Protein AF-A0A1F0GG92-F1 (afdb_monomer_lite)

pLDDT: mean 79.97, std 9.34, range [44.88, 89.44]

Sequence (141 aa):
MCLPIKNFLEIISLIVTPISFVVSLITLHLSLKIKQRVSNAVDRNKLSLKIDDLSNRIDFLRCSLDEDANYSTFSKVRILLVEIQSEYPFVGKSLKENLNQAIKISTFPKNFSIDENLSITLSNLLIKIKSQLRKEVEHYE

Structure (mmCIF, N/CA/C/O backbone):
data_AF-A0A1F0GG92-F1
#
_entry.id   AF-A0A1F0GG92-F1
#
loop_
_atom_site.group_PDB
_atom_site.id
_atom_site.type_symbol
_atom_site.label_atom_id
_atom_site.label_alt_id
_atom_site.label_comp_id
_atom_site.label_asym_id
_atom_site.label_entity_id
_atom_site.label_seq_id
_atom_site.pdbx_PDB_ins_code
_atom_site.Cartn_x
_atom_site.Cartn_y
_atom_site.Cartn_z
_atom_site.occupancy
_atom_site.B_iso_or_equiv
_atom_site.auth_seq_id
_atom_site.auth_comp_id
_atom_site.auth_asym_id
_atom_site.auth_atom_id
_atom_site.pdbx_PDB_model_num
ATOM 1 N N . MET A 1 1 ? -44.133 24.021 49.811 1.00 45.53 1 MET A N 1
ATOM 2 C CA . MET A 1 1 ? -42.692 23.841 50.099 1.00 45.53 1 MET A CA 1
ATOM 3 C C . MET A 1 1 ? -42.140 22.751 49.174 1.00 45.53 1 MET A C 1
ATOM 5 O O . MET A 1 1 ? -42.277 21.585 49.496 1.00 45.53 1 MET A O 1
ATOM 9 N N . CYS A 1 2 ? -41.580 23.104 48.007 1.00 51.97 2 CYS A N 1
ATOM 10 C CA . CYS A 1 2 ? -40.998 22.142 47.039 1.00 51.97 2 CYS A CA 1
ATOM 11 C C . CYS A 1 2 ? -39.564 22.513 46.603 1.00 51.97 2 CYS A C 1
ATOM 13 O O . CYS A 1 2 ? -39.071 22.002 45.602 1.00 51.97 2 CYS A O 1
ATOM 15 N N . LEU A 1 3 ? -38.878 23.397 47.341 1.00 54.50 3 LEU A N 1
ATOM 16 C CA . LEU A 1 3 ? -37.501 23.803 47.032 1.00 54.50 3 LEU A CA 1
ATOM 17 C C . LEU A 1 3 ? -36.428 22.692 47.134 1.00 54.50 3 LEU A C 1
ATOM 19 O O . LEU A 1 3 ? -35.513 22.725 46.313 1.00 54.50 3 LEU A O 1
ATOM 23 N N . PRO A 1 4 ? -36.481 21.705 48.058 1.00 61.53 4 PRO A N 1
ATOM 24 C CA . PRO A 1 4 ? -35.338 20.806 48.244 1.00 61.53 4 PRO A CA 1
ATOM 25 C C . PRO A 1 4 ? -35.161 19.816 47.085 1.00 61.53 4 PRO A C 1
ATOM 27 O O . PRO A 1 4 ? -34.037 19.455 46.760 1.00 61.53 4 PRO A O 1
ATOM 30 N N . ILE A 1 5 ? -36.249 19.429 46.412 1.00 62.53 5 ILE A N 1
ATOM 31 C CA . ILE A 1 5 ? -36.221 18.470 45.296 1.00 62.53 5 ILE A CA 1
ATOM 32 C C . ILE A 1 5 ? -35.598 19.100 44.043 1.00 62.53 5 ILE A C 1
ATOM 34 O O . ILE A 1 5 ? -34.843 18.442 43.331 1.00 62.53 5 ILE A O 1
ATOM 38 N N . LYS A 1 6 ? -35.874 20.386 43.790 1.00 63.94 6 LYS A N 1
ATOM 39 C CA . LYS A 1 6 ? -35.380 21.106 42.608 1.00 63.94 6 LYS A CA 1
ATOM 40 C C . LYS A 1 6 ? -33.860 21.302 42.661 1.00 63.94 6 LYS A C 1
ATOM 42 O O . LYS A 1 6 ? -33.183 20.997 41.685 1.00 63.94 6 LYS A O 1
ATOM 47 N N . ASN A 1 7 ? -33.330 21.680 43.827 1.00 64.31 7 ASN A N 1
ATOM 48 C CA . ASN A 1 7 ? -31.884 21.787 44.048 1.00 64.31 7 ASN A CA 1
ATOM 49 C C . ASN A 1 7 ? -31.186 20.419 43.971 1.00 64.31 7 ASN A C 1
ATOM 51 O O . ASN A 1 7 ? -30.079 20.319 43.453 1.00 64.31 7 ASN A O 1
ATOM 55 N N . PHE A 1 8 ? -31.830 19.349 44.452 1.00 67.25 8 PHE A N 1
ATOM 56 C CA . PHE A 1 8 ? -31.278 17.994 44.361 1.00 67.25 8 PHE A CA 1
ATOM 57 C C . PHE A 1 8 ? -31.190 17.510 42.903 1.00 67.25 8 PHE A C 1
ATOM 59 O O . PHE A 1 8 ? -30.181 16.940 42.496 1.00 67.25 8 PHE A O 1
ATOM 66 N N . LEU A 1 9 ? -32.215 17.797 42.094 1.00 64.25 9 LEU A N 1
ATOM 67 C CA . LEU A 1 9 ? -32.231 17.525 40.652 1.00 64.25 9 LEU A CA 1
ATOM 68 C C . LEU A 1 9 ? -31.188 18.341 39.882 1.00 64.25 9 LEU A C 1
ATOM 70 O O . LEU A 1 9 ? -30.555 17.797 38.982 1.00 64.25 9 LEU A O 1
ATOM 74 N N . GLU A 1 10 ? -30.969 19.607 40.242 1.00 67.31 10 GLU A N 1
ATOM 75 C CA . GLU A 1 10 ? -29.902 20.426 39.653 1.00 67.31 10 GLU A CA 1
ATOM 76 C C . GLU A 1 10 ? -28.512 19.868 39.959 1.00 67.31 10 GLU A C 1
ATOM 78 O O . GLU A 1 10 ? -27.697 19.772 39.047 1.00 67.31 10 GLU A O 1
ATOM 83 N N . ILE A 1 11 ? -28.254 19.432 41.197 1.00 67.06 11 ILE A N 1
ATOM 84 C CA . ILE A 1 11 ? -26.969 18.829 41.590 1.00 67.06 11 ILE A CA 1
ATOM 85 C C . ILE A 1 11 ? -26.743 17.497 40.864 1.00 67.06 11 ILE A C 1
ATOM 87 O O . ILE A 1 11 ? -25.659 17.261 40.332 1.00 67.06 11 ILE A O 1
ATOM 91 N N . ILE A 1 12 ? -27.769 16.641 40.785 1.00 67.00 12 ILE A N 1
ATOM 92 C CA . ILE A 1 12 ? -27.698 15.388 40.019 1.00 67.00 12 ILE A CA 1
ATOM 93 C C . ILE A 1 12 ? -27.452 15.692 38.539 1.00 67.00 12 ILE A C 1
ATOM 95 O O . ILE A 1 12 ? -26.572 15.085 37.935 1.00 67.00 12 ILE A O 1
ATOM 99 N N . SER A 1 13 ? -28.166 16.657 37.959 1.00 62.72 13 SER A N 1
ATOM 100 C CA . SER A 1 13 ? -27.963 17.094 36.575 1.00 62.72 13 SER A CA 1
ATOM 101 C C . SER A 1 13 ? -26.528 17.573 36.343 1.00 62.72 13 SER A C 1
ATOM 103 O O . SER A 1 13 ? -25.903 17.141 35.375 1.00 62.72 13 SER A O 1
ATOM 105 N N . LEU A 1 14 ? -25.979 18.389 37.250 1.00 66.88 14 LEU A N 1
ATOM 106 C CA . LEU A 1 14 ? -24.616 18.933 37.188 1.00 66.88 14 LEU A CA 1
ATOM 107 C C . LEU A 1 14 ? -23.525 17.857 37.238 1.00 66.88 14 LEU A C 1
ATOM 109 O O . LEU A 1 14 ? -22.446 18.071 36.697 1.00 66.88 14 LEU A O 1
ATOM 113 N N . ILE A 1 15 ? -23.794 16.713 37.870 1.00 68.56 15 ILE A N 1
ATOM 114 C CA . ILE A 1 15 ? -22.843 15.597 37.985 1.00 68.56 15 ILE A CA 1
ATOM 115 C C . ILE A 1 15 ? -23.038 14.585 36.846 1.00 68.56 15 ILE A C 1
ATOM 117 O O . ILE A 1 15 ? -22.068 14.110 36.256 1.00 68.56 15 ILE A O 1
ATOM 121 N N . VAL A 1 16 ? -24.284 14.269 36.489 1.00 69.62 16 VAL A N 1
ATOM 122 C CA . VAL A 1 16 ? -24.618 13.232 35.499 1.00 69.62 16 VAL A CA 1
ATOM 123 C C . VAL A 1 16 ? -24.323 13.685 34.068 1.00 69.62 16 VAL A C 1
ATOM 125 O O . VAL A 1 16 ? -23.882 12.867 33.259 1.00 69.62 16 VAL A O 1
ATOM 128 N N . THR A 1 17 ? -24.502 14.969 33.735 1.00 73.19 17 THR A N 1
ATOM 129 C CA . THR A 1 17 ? -24.205 15.468 32.377 1.00 73.19 17 THR A CA 1
ATOM 130 C C . THR A 1 17 ? -22.716 15.379 31.999 1.00 73.19 17 THR A C 1
ATOM 132 O O . THR A 1 17 ? -22.431 14.839 30.926 1.00 73.19 17 THR A O 1
ATOM 135 N N . PRO A 1 18 ? -21.745 15.780 32.846 1.00 77.12 18 PRO A N 1
ATOM 136 C CA . PRO A 1 18 ? -20.325 15.550 32.577 1.00 77.12 18 PRO A CA 1
ATOM 137 C C . PRO A 1 18 ? -19.964 14.067 32.464 1.00 77.12 18 PRO A C 1
ATOM 139 O O . PRO A 1 18 ? -19.204 13.687 31.575 1.00 77.12 18 PRO A O 1
ATOM 142 N N . ILE A 1 19 ? -20.522 13.214 33.331 1.00 77.12 19 ILE A N 1
ATOM 143 C CA . ILE A 1 19 ? -20.256 11.767 33.303 1.00 77.12 19 ILE A CA 1
ATOM 144 C C . ILE A 1 19 ? -20.759 11.160 31.987 1.00 77.12 19 ILE A C 1
ATOM 146 O O . ILE A 1 19 ? -20.023 10.436 31.322 1.00 77.12 19 ILE A O 1
ATOM 150 N N . SER A 1 20 ? -21.978 11.509 31.570 1.00 73.75 20 SER A N 1
ATOM 151 C CA . SER A 1 20 ? -22.563 11.113 30.282 1.00 73.75 20 SER A CA 1
ATOM 152 C C . SER A 1 20 ? -21.690 11.534 29.092 1.00 73.75 20 SER A C 1
ATOM 154 O O . SER A 1 20 ? -21.449 10.745 28.172 1.00 73.75 20 SER A O 1
ATOM 156 N N . PHE A 1 21 ? -21.137 12.749 29.135 1.00 80.81 21 PHE A N 1
ATOM 157 C CA . PHE A 1 21 ? -20.231 13.245 28.102 1.00 80.81 21 PHE A CA 1
ATOM 158 C C . PHE A 1 21 ? -18.917 12.450 28.048 1.00 80.81 21 PHE A C 1
ATOM 160 O O . PHE A 1 21 ? -18.488 12.034 26.971 1.00 80.81 21 PHE A O 1
ATOM 167 N N . VAL A 1 22 ? -18.308 12.157 29.202 1.00 84.12 22 VAL A N 1
ATOM 168 C CA . VAL A 1 22 ? -17.085 11.338 29.283 1.00 84.12 22 VAL A CA 1
ATOM 169 C C . VAL A 1 22 ? -17.336 9.915 28.774 1.00 84.12 22 VAL A C 1
ATOM 171 O O . VAL A 1 22 ? -16.551 9.401 27.977 1.00 84.12 22 VAL A O 1
ATOM 174 N N . VAL A 1 23 ? -18.451 9.290 29.159 1.00 82.50 23 VAL A N 1
ATOM 175 C CA . VAL A 1 23 ? -18.841 7.959 28.660 1.00 82.50 23 VAL A CA 1
ATOM 176 C C . VAL A 1 23 ? -19.053 7.978 27.143 1.00 82.50 23 VAL A C 1
ATOM 178 O O . VAL A 1 23 ? -18.637 7.046 26.451 1.00 82.50 23 VAL A O 1
ATOM 181 N N . SER A 1 24 ? -19.620 9.055 26.599 1.00 81.00 24 SER A N 1
ATOM 182 C CA . SER A 1 24 ? -19.796 9.228 25.152 1.00 81.00 24 SER A CA 1
ATOM 183 C C . SER A 1 24 ? -18.454 9.340 24.418 1.00 81.00 24 SER A C 1
ATOM 185 O O . SER A 1 24 ? -18.266 8.695 23.386 1.00 81.00 24 SER A O 1
ATOM 187 N N . LEU A 1 25 ? -17.481 10.074 24.971 1.00 85.75 25 LEU A N 1
ATOM 188 C CA . LEU A 1 25 ? -16.120 10.153 24.424 1.00 85.75 25 LEU A CA 1
ATOM 189 C C . LEU A 1 25 ? -15.404 8.796 24.448 1.00 85.75 25 LEU A C 1
ATOM 191 O O . LEU A 1 25 ? -14.756 8.422 23.469 1.00 85.75 25 LEU A O 1
ATOM 195 N N . ILE A 1 26 ? -15.548 8.032 25.534 1.00 84.69 26 ILE A N 1
ATOM 196 C CA . ILE A 1 26 ? -14.981 6.679 25.644 1.00 84.69 26 ILE A CA 1
ATOM 197 C C . ILE A 1 26 ? -15.621 5.746 24.609 1.00 84.69 26 ILE A C 1
ATOM 199 O O . ILE A 1 26 ? -14.914 5.023 23.904 1.00 84.69 26 ILE A O 1
ATOM 203 N N . THR A 1 27 ? -16.947 5.796 24.472 1.00 86.12 27 THR A N 1
ATOM 204 C CA . THR A 1 27 ? -17.699 5.003 23.486 1.00 86.12 27 THR A CA 1
ATOM 205 C C . THR A 1 27 ? -17.286 5.345 22.054 1.00 86.12 27 THR A C 1
ATOM 207 O O . THR A 1 27 ? -17.091 4.448 21.230 1.00 86.12 27 THR A O 1
ATOM 210 N N . LEU A 1 28 ? -17.084 6.632 21.756 1.00 85.94 28 LEU A N 1
ATOM 211 C CA . LEU A 1 28 ? -1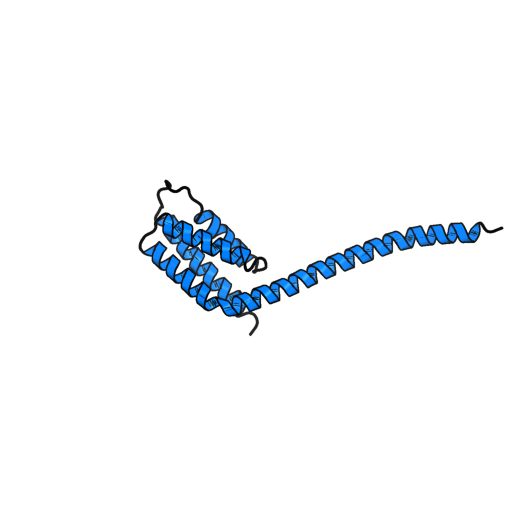6.597 7.090 20.458 1.00 85.94 28 LEU A CA 1
ATOM 212 C C . LEU A 1 28 ? -15.180 6.573 20.181 1.00 85.94 28 LEU A C 1
ATOM 214 O O . LEU A 1 28 ? -14.917 6.042 19.103 1.00 85.94 28 LEU A O 1
ATOM 218 N N . HIS A 1 29 ? -14.281 6.662 21.162 1.00 82.81 29 HIS A N 1
ATOM 219 C CA . HIS A 1 29 ? -12.913 6.154 21.040 1.00 82.81 29 HIS A CA 1
ATOM 220 C C . HIS A 1 29 ? -12.872 4.645 20.779 1.00 82.81 29 HIS A C 1
ATOM 222 O O . HIS A 1 29 ? -12.135 4.173 19.911 1.00 82.81 29 HIS A O 1
ATOM 228 N N . LEU A 1 30 ? -13.695 3.877 21.496 1.00 85.62 30 LEU A N 1
ATOM 229 C CA . LEU A 1 30 ? -13.840 2.438 21.277 1.00 85.62 30 LEU A CA 1
ATOM 230 C C . LEU A 1 30 ? -14.398 2.138 19.883 1.00 85.62 30 LEU A C 1
ATOM 232 O O . LEU A 1 30 ? -13.852 1.285 19.184 1.00 85.62 30 LEU A O 1
ATOM 236 N N . SER A 1 31 ? -15.416 2.878 19.444 1.00 83.44 31 SER A N 1
ATOM 237 C CA . SER A 1 31 ? -16.010 2.720 18.111 1.00 83.44 31 SER A CA 1
ATOM 238 C C . SER A 1 31 ? -14.999 2.995 16.997 1.00 83.44 31 SER A C 1
ATOM 240 O O . SER A 1 31 ? -14.916 2.228 16.038 1.00 83.44 31 SER A O 1
ATOM 242 N N . LEU A 1 32 ? -14.171 4.035 17.141 1.00 84.81 32 LEU A N 1
ATOM 243 C CA . LEU A 1 32 ? -13.092 4.336 16.198 1.00 84.81 32 LEU A CA 1
ATOM 244 C C . LEU A 1 32 ? -12.049 3.212 16.152 1.00 84.81 32 LEU A C 1
ATOM 246 O O . LEU A 1 32 ? -11.655 2.789 15.064 1.00 84.81 32 LEU A O 1
ATOM 250 N N . LYS A 1 33 ? -11.650 2.675 17.312 1.00 83.56 33 LYS A N 1
ATOM 251 C CA . LYS A 1 33 ? -10.715 1.542 17.386 1.00 83.56 33 LYS A CA 1
ATOM 252 C C . LYS A 1 33 ? -11.272 0.276 16.738 1.00 83.56 33 LYS A C 1
ATOM 254 O O . LYS A 1 33 ? -10.534 -0.416 16.039 1.00 83.56 33 LYS A O 1
ATOM 259 N N . ILE A 1 34 ? -12.547 -0.038 16.965 1.00 83.62 34 ILE A N 1
ATOM 260 C CA . ILE A 1 34 ? -13.200 -1.207 16.362 1.00 83.62 34 ILE A CA 1
ATOM 261 C C . ILE A 1 34 ? -13.295 -1.023 14.850 1.00 83.62 34 ILE A C 1
ATOM 263 O O . ILE A 1 34 ? -12.867 -1.907 14.115 1.00 83.62 34 ILE A O 1
ATOM 267 N N . LYS A 1 35 ? -13.771 0.140 14.385 1.00 83.69 35 LYS A N 1
ATOM 268 C CA . LYS A 1 35 ? -13.846 0.461 12.955 1.00 83.69 35 LYS A CA 1
ATOM 269 C C . LYS A 1 35 ? -12.491 0.280 12.280 1.00 83.69 35 LYS A C 1
ATOM 271 O O . LYS A 1 35 ? -12.414 -0.382 11.255 1.00 83.69 35 LYS A O 1
ATOM 276 N N . GLN A 1 36 ? -11.427 0.808 12.885 1.00 82.81 36 GLN A N 1
ATOM 277 C CA . GLN A 1 36 ? -10.076 0.649 12.361 1.00 82.81 36 GLN A CA 1
ATOM 278 C C . GLN A 1 36 ? -9.678 -0.830 12.287 1.00 82.81 36 GLN A C 1
ATOM 280 O O . GLN A 1 36 ? -9.255 -1.285 11.237 1.00 82.81 36 GLN A O 1
ATOM 285 N N . ARG A 1 37 ? -9.879 -1.618 13.350 1.00 82.19 37 ARG A N 1
ATOM 286 C CA . ARG A 1 37 ? -9.551 -3.057 13.335 1.00 82.19 37 ARG A CA 1
ATOM 287 C C . ARG A 1 37 ? -10.323 -3.840 12.273 1.00 82.19 37 ARG A C 1
ATOM 289 O O . ARG A 1 37 ? -9.729 -4.681 11.606 1.00 82.19 37 ARG A O 1
ATOM 296 N N . VAL A 1 38 ? -11.615 -3.560 12.108 1.00 82.75 38 VAL A N 1
ATOM 297 C CA . VAL A 1 38 ? -12.454 -4.214 11.094 1.00 82.75 38 VAL A CA 1
ATOM 298 C C . VAL A 1 38 ? -11.995 -3.822 9.692 1.00 82.75 38 VAL A C 1
ATOM 300 O O . VAL A 1 38 ? -11.780 -4.701 8.865 1.00 82.75 38 VAL A O 1
ATOM 303 N N . SER A 1 39 ? -11.768 -2.532 9.428 1.00 81.88 39 SER A N 1
ATOM 304 C CA . SER A 1 39 ? -11.247 -2.074 8.135 1.00 81.88 39 SER A CA 1
ATOM 305 C C . SER A 1 39 ? -9.861 -2.646 7.833 1.00 81.88 39 SER A C 1
ATOM 307 O O . SER A 1 39 ? -9.645 -3.118 6.727 1.00 81.88 39 SER A O 1
ATOM 309 N N . ASN A 1 40 ? -8.957 -2.709 8.817 1.00 82.94 40 ASN A N 1
ATOM 310 C CA . ASN A 1 40 ? -7.660 -3.373 8.672 1.00 82.94 40 ASN A CA 1
ATOM 311 C C . ASN A 1 40 ? -7.813 -4.850 8.274 1.00 82.94 40 ASN A C 1
ATOM 313 O O . ASN A 1 40 ? -7.078 -5.326 7.415 1.00 82.94 40 ASN A O 1
ATOM 317 N N . ALA A 1 41 ? -8.740 -5.585 8.895 1.00 79.56 41 ALA A N 1
ATOM 318 C CA . ALA A 1 41 ? -8.977 -6.990 8.566 1.00 79.56 41 ALA A CA 1
ATOM 319 C C . ALA A 1 41 ? -9.558 -7.160 7.151 1.00 79.56 41 ALA A C 1
ATOM 321 O O . ALA A 1 41 ? -9.133 -8.046 6.413 1.00 79.56 41 ALA A O 1
ATOM 322 N N . VAL A 1 42 ? -10.483 -6.283 6.746 1.00 82.75 42 VAL A N 1
ATOM 323 C CA . VAL A 1 42 ? -11.060 -6.277 5.392 1.00 82.75 42 VAL A CA 1
ATOM 324 C C . VAL A 1 42 ? -9.997 -5.958 4.339 1.00 82.75 42 VAL A C 1
ATOM 326 O O . VAL A 1 42 ? -9.876 -6.696 3.362 1.00 82.75 42 VAL A O 1
ATOM 329 N N . ASP A 1 43 ? -9.197 -4.912 4.554 1.00 81.44 43 ASP A N 1
ATOM 330 C CA . ASP A 1 43 ? -8.102 -4.528 3.658 1.00 81.44 43 ASP A CA 1
ATOM 331 C C . ASP A 1 43 ? -7.089 -5.669 3.506 1.00 81.44 43 ASP A C 1
ATOM 333 O O . ASP A 1 43 ? -6.647 -5.957 2.397 1.00 81.44 43 ASP A O 1
ATOM 337 N N . ARG A 1 44 ? -6.759 -6.364 4.602 1.00 78.88 44 ARG A N 1
ATOM 338 C CA . ARG A 1 44 ? -5.837 -7.509 4.594 1.00 78.88 44 ARG A CA 1
ATOM 339 C C . ARG A 1 44 ? -6.383 -8.709 3.838 1.00 78.88 44 ARG A C 1
ATOM 341 O O . ARG A 1 44 ? -5.669 -9.268 3.013 1.00 78.88 44 ARG A O 1
ATOM 348 N N . ASN A 1 45 ? -7.645 -9.072 4.058 1.00 79.44 45 ASN A N 1
ATOM 349 C CA . ASN A 1 45 ? -8.278 -10.161 3.313 1.00 79.44 45 ASN A CA 1
ATOM 350 C C . ASN A 1 45 ? -8.324 -9.849 1.815 1.00 79.44 45 ASN A C 1
ATOM 352 O O . ASN A 1 45 ? -8.025 -10.700 0.982 1.00 79.44 45 ASN A O 1
ATOM 356 N N . LYS A 1 46 ? -8.643 -8.601 1.460 1.00 80.81 46 LYS A N 1
ATOM 357 C CA . LYS A 1 46 ? -8.618 -8.150 0.068 1.00 80.81 46 LYS A CA 1
ATOM 358 C C . LYS A 1 46 ? -7.202 -8.189 -0.518 1.00 80.81 46 LYS A C 1
ATOM 360 O O . LYS A 1 46 ? -7.042 -8.584 -1.670 1.00 80.81 46 LYS A O 1
ATOM 365 N N . LEU A 1 47 ? -6.193 -7.798 0.264 1.00 81.56 47 LEU A N 1
ATOM 366 C CA . LEU A 1 47 ? -4.791 -7.834 -0.145 1.00 81.56 47 LEU A CA 1
ATOM 367 C C . LEU A 1 47 ? -4.312 -9.271 -0.370 1.00 81.56 47 LEU A C 1
ATOM 369 O O . LEU A 1 47 ? -3.679 -9.529 -1.387 1.00 81.56 47 LEU A O 1
ATOM 373 N N . SER A 1 48 ? -4.662 -10.201 0.523 1.00 82.06 48 SER A N 1
ATOM 374 C CA . SER A 1 48 ? -4.354 -11.632 0.396 1.00 82.06 48 SER A CA 1
ATOM 375 C C . SER A 1 48 ? -4.852 -12.204 -0.935 1.00 82.06 48 SER A C 1
ATOM 377 O O . SER A 1 48 ? -4.093 -12.854 -1.644 1.00 82.06 48 SER A O 1
ATOM 379 N N . LEU A 1 49 ? -6.077 -11.865 -1.347 1.00 78.62 49 LEU A N 1
ATOM 380 C CA . LEU A 1 49 ? -6.653 -12.338 -2.613 1.00 78.62 49 LEU A CA 1
ATOM 381 C C . LEU A 1 49 ? -5.971 -11.770 -3.868 1.00 78.62 49 LEU A C 1
ATOM 383 O O . LEU A 1 49 ? -6.083 -12.352 -4.943 1.00 78.62 49 LEU A O 1
ATOM 387 N N . LYS A 1 50 ? -5.314 -10.613 -3.757 1.00 85.69 50 LYS A N 1
ATOM 388 C CA . LYS A 1 50 ? -4.727 -9.878 -4.889 1.00 85.69 50 LYS A CA 1
ATOM 389 C C . LYS A 1 50 ? -3.195 -9.840 -4.861 1.00 85.69 50 LYS A C 1
ATOM 391 O O . LYS A 1 50 ? -2.595 -9.198 -5.722 1.00 85.69 50 LYS A O 1
ATOM 396 N N . ILE A 1 51 ? -2.553 -10.480 -3.881 1.00 85.94 51 ILE A N 1
ATOM 397 C CA . ILE A 1 51 ? -1.114 -10.325 -3.631 1.00 85.94 51 ILE A CA 1
ATOM 398 C C . ILE A 1 51 ? -0.262 -10.799 -4.811 1.00 85.94 51 ILE A C 1
ATOM 400 O O . ILE A 1 51 ? 0.740 -10.159 -5.129 1.00 85.94 51 ILE A O 1
ATOM 404 N N . ASP A 1 52 ? -0.683 -11.863 -5.492 1.00 84.62 52 ASP A N 1
ATOM 405 C CA . ASP A 1 52 ? 0.043 -12.423 -6.632 1.00 84.62 52 ASP A CA 1
ATOM 406 C C . ASP A 1 52 ? -0.032 -11.509 -7.856 1.00 84.62 52 ASP A C 1
ATOM 408 O O . ASP A 1 52 ? 0.996 -11.207 -8.462 1.00 84.62 52 ASP A O 1
ATOM 412 N N . ASP A 1 53 ? -1.222 -10.987 -8.173 1.00 87.75 53 ASP A N 1
ATOM 413 C CA . ASP A 1 53 ? -1.399 -10.001 -9.246 1.00 87.75 53 ASP A CA 1
ATOM 414 C C . ASP A 1 53 ? -0.572 -8.740 -8.971 1.00 87.75 53 ASP A C 1
ATOM 416 O O . ASP A 1 53 ? 0.188 -8.266 -9.820 1.00 87.75 53 ASP A O 1
ATOM 420 N N . LEU A 1 54 ? -0.637 -8.236 -7.737 1.00 87.38 54 LEU A N 1
ATOM 421 C CA . LEU A 1 54 ? 0.113 -7.056 -7.335 1.00 87.38 54 LEU A CA 1
ATOM 422 C C . LEU A 1 54 ? 1.627 -7.296 -7.381 1.00 87.38 54 LEU A C 1
ATOM 424 O O . LEU A 1 54 ? 2.372 -6.434 -7.845 1.00 87.38 54 LEU A O 1
ATOM 428 N N . SER A 1 55 ? 2.085 -8.472 -6.947 1.00 86.38 55 SER A N 1
ATOM 429 C CA . SER A 1 55 ? 3.487 -8.886 -7.034 1.00 86.38 55 SER A CA 1
ATOM 430 C C . SER A 1 55 ? 3.958 -8.905 -8.486 1.00 86.38 55 SER A C 1
ATOM 432 O O . SER A 1 55 ? 5.006 -8.336 -8.779 1.00 86.38 55 SER A O 1
ATOM 434 N N . ASN A 1 56 ? 3.175 -9.492 -9.393 1.00 87.88 56 ASN A N 1
ATOM 435 C CA . ASN A 1 56 ? 3.512 -9.573 -10.814 1.00 87.88 56 ASN A CA 1
ATOM 436 C C . ASN A 1 56 ? 3.579 -8.186 -11.463 1.00 87.88 56 ASN A C 1
ATOM 438 O O . ASN A 1 56 ? 4.512 -7.892 -12.208 1.00 87.88 56 ASN A O 1
ATOM 442 N N . ARG A 1 57 ? 2.628 -7.298 -11.143 1.00 88.50 57 ARG A N 1
ATOM 443 C CA . ARG A 1 57 ? 2.630 -5.905 -11.619 1.00 88.50 57 ARG A CA 1
ATOM 444 C C . ARG A 1 57 ? 3.849 -5.133 -11.107 1.00 88.50 57 ARG A C 1
ATOM 446 O O . ARG A 1 57 ? 4.452 -4.382 -11.872 1.00 88.50 57 ARG A O 1
ATOM 453 N N . ILE A 1 58 ? 4.228 -5.322 -9.839 1.00 88.31 58 ILE A N 1
ATOM 454 C CA . ILE A 1 58 ? 5.436 -4.709 -9.264 1.00 88.31 58 ILE A CA 1
ATOM 455 C C . ILE A 1 58 ? 6.696 -5.242 -9.956 1.00 88.31 58 ILE A C 1
ATOM 457 O O . ILE A 1 58 ? 7.556 -4.444 -10.324 1.00 88.31 58 ILE A O 1
ATOM 461 N N . ASP A 1 59 ? 6.804 -6.557 -10.154 1.00 88.19 59 ASP A N 1
ATOM 462 C CA . ASP A 1 59 ? 7.962 -7.170 -10.812 1.00 88.19 59 ASP A CA 1
ATOM 463 C C . ASP A 1 59 ? 8.094 -6.696 -12.265 1.00 88.19 59 ASP A C 1
ATOM 465 O O . ASP A 1 59 ? 9.181 -6.300 -12.676 1.00 88.19 59 ASP A O 1
ATOM 469 N N . PHE A 1 60 ? 6.989 -6.632 -13.015 1.00 88.31 60 PHE A N 1
ATOM 470 C CA . PHE A 1 60 ? 6.980 -6.113 -14.385 1.00 88.31 60 PHE A CA 1
ATOM 471 C C . PHE A 1 60 ? 7.482 -4.666 -14.463 1.00 88.31 60 PHE A C 1
ATOM 473 O O . PHE A 1 60 ? 8.314 -4.326 -15.307 1.00 88.31 60 PHE A O 1
ATOM 480 N N . LEU A 1 61 ? 6.990 -3.799 -13.573 1.00 87.56 61 LEU A N 1
ATOM 481 C CA . LEU A 1 61 ? 7.406 -2.399 -13.546 1.00 87.56 61 LEU A CA 1
ATOM 482 C C . LEU A 1 61 ? 8.849 -2.231 -13.079 1.00 87.56 61 LEU A C 1
ATOM 484 O O . LEU A 1 61 ? 9.533 -1.340 -13.569 1.00 87.56 61 LEU A O 1
ATOM 488 N N . ARG A 1 62 ? 9.323 -3.091 -12.175 1.00 87.31 62 ARG A N 1
ATOM 489 C CA . ARG A 1 62 ? 10.729 -3.133 -11.782 1.00 87.31 62 ARG A CA 1
ATOM 490 C C . ARG A 1 62 ? 11.619 -3.535 -12.958 1.00 87.31 62 ARG A C 1
ATOM 492 O O . ARG A 1 62 ? 12.565 -2.817 -13.241 1.00 87.31 62 ARG A O 1
ATOM 499 N N . CYS A 1 63 ? 11.300 -4.616 -13.670 1.00 85.38 63 CYS A N 1
ATOM 500 C CA . CYS A 1 63 ? 12.047 -5.008 -14.869 1.00 85.38 63 CYS A CA 1
ATOM 501 C C . CYS A 1 63 ? 12.059 -3.876 -15.904 1.00 85.38 63 CYS A C 1
ATOM 503 O O . CYS A 1 63 ? 13.107 -3.547 -16.442 1.00 85.38 63 CYS A O 1
ATOM 505 N N . SER A 1 64 ? 10.922 -3.202 -16.095 1.00 84.44 64 SER A N 1
ATOM 506 C CA . SER A 1 64 ? 10.835 -2.043 -16.992 1.00 84.44 64 SER A CA 1
ATOM 507 C C . SER A 1 64 ? 11.711 -0.862 -16.539 1.00 84.44 64 SER A C 1
ATOM 509 O O . SER A 1 64 ? 12.213 -0.131 -17.383 1.00 84.44 64 SER A O 1
ATOM 511 N N . LEU A 1 65 ? 11.877 -0.641 -15.227 1.00 84.06 65 LEU A N 1
ATOM 512 C CA . LEU A 1 65 ? 12.766 0.395 -14.675 1.00 84.06 65 LEU A CA 1
ATOM 513 C C . LEU A 1 65 ? 14.245 0.034 -14.837 1.00 84.06 65 LEU A C 1
ATOM 515 O O . LEU A 1 65 ? 15.063 0.922 -15.073 1.00 84.06 65 LEU A O 1
ATOM 519 N N . ASP A 1 66 ? 14.567 -1.248 -14.679 1.00 80.19 66 ASP A N 1
ATOM 520 C CA . ASP A 1 66 ? 15.929 -1.766 -14.784 1.00 80.19 66 ASP A CA 1
ATOM 521 C C . ASP A 1 66 ? 16.391 -1.828 -16.262 1.00 80.19 66 ASP A C 1
ATOM 523 O O . ASP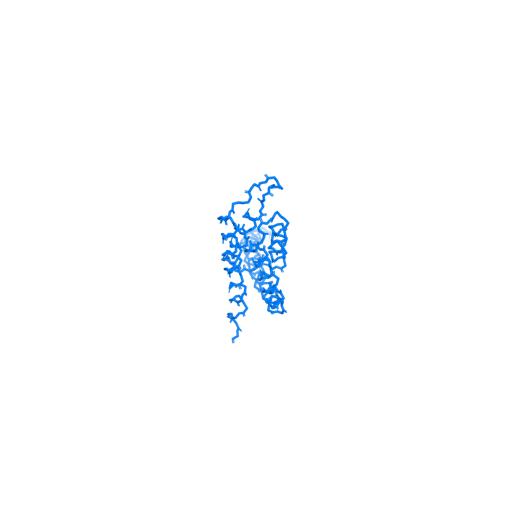 A 1 66 ? 17.578 -1.661 -16.531 1.00 80.19 66 ASP A O 1
ATOM 527 N N . GLU A 1 67 ? 15.473 -2.021 -17.222 1.00 81.62 67 GLU A N 1
ATOM 528 C CA . GLU A 1 67 ? 15.764 -2.087 -18.668 1.00 81.62 67 GLU A CA 1
ATOM 529 C C . GLU A 1 67 ? 15.717 -0.726 -19.387 1.00 81.62 67 GLU A C 1
ATOM 531 O O . GLU A 1 67 ? 16.638 -0.397 -20.134 1.00 81.62 67 GLU A O 1
ATOM 536 N N . ASP A 1 68 ? 14.650 0.062 -19.198 1.00 77.69 68 ASP A N 1
ATOM 537 C CA . ASP A 1 68 ? 14.466 1.368 -19.850 1.00 77.69 68 ASP A CA 1
ATOM 538 C C . ASP A 1 68 ? 13.790 2.364 -18.894 1.00 77.69 68 ASP A C 1
ATOM 540 O O . ASP A 1 68 ? 12.564 2.566 -18.868 1.00 77.69 68 ASP A O 1
ATOM 544 N N . ALA A 1 69 ? 14.632 2.994 -18.073 1.00 78.75 69 ALA A N 1
ATOM 545 C CA . ALA A 1 69 ? 14.250 3.997 -17.091 1.00 78.75 69 ALA A CA 1
ATOM 546 C C . ALA A 1 69 ? 13.754 5.288 -17.769 1.00 78.75 69 ALA A C 1
ATOM 548 O O . ALA A 1 69 ? 14.467 6.283 -17.881 1.00 78.75 69 ALA A O 1
ATOM 549 N N . ASN A 1 70 ? 12.492 5.286 -18.197 1.00 81.38 70 ASN A N 1
ATOM 550 C CA . ASN A 1 70 ? 11.856 6.424 -18.848 1.00 81.38 70 ASN A CA 1
ATOM 551 C C . ASN A 1 70 ? 10.696 7.006 -18.017 1.00 81.38 70 ASN A C 1
ATOM 553 O O . ASN A 1 70 ? 10.159 6.395 -17.086 1.00 81.38 70 ASN A O 1
ATOM 557 N N . TYR A 1 71 ? 10.273 8.220 -18.377 1.00 76.94 71 TYR A N 1
ATOM 558 C CA . TYR A 1 71 ? 9.191 8.924 -17.685 1.00 76.94 71 TYR A CA 1
ATOM 559 C C . TYR A 1 71 ? 7.876 8.125 -17.655 1.00 76.94 71 TYR A C 1
ATOM 561 O O . TYR A 1 71 ? 7.134 8.177 -16.673 1.00 76.94 71 TYR A O 1
ATOM 569 N N . SER A 1 72 ? 7.576 7.375 -18.722 1.00 83.62 72 SER A N 1
ATOM 570 C CA . SER A 1 72 ? 6.361 6.556 -18.799 1.00 83.62 72 SER A CA 1
ATOM 571 C C . SER A 1 72 ? 6.386 5.436 -17.761 1.00 83.62 72 SER A C 1
ATOM 573 O O . SER A 1 72 ? 5.391 5.229 -17.065 1.00 83.62 72 SER A O 1
ATOM 575 N N . THR A 1 73 ? 7.527 4.766 -17.600 1.00 84.62 73 THR A N 1
ATOM 576 C CA . THR A 1 73 ? 7.733 3.716 -16.602 1.00 84.62 73 THR A CA 1
ATOM 577 C C . THR A 1 73 ? 7.573 4.269 -15.184 1.00 84.62 73 THR A C 1
ATOM 579 O O . THR A 1 73 ? 6.771 3.742 -14.411 1.00 84.62 73 THR A O 1
ATOM 582 N N . PHE A 1 74 ? 8.217 5.397 -14.863 1.00 83.88 74 PHE A N 1
ATOM 583 C CA . PHE A 1 74 ? 8.057 6.070 -13.564 1.00 83.88 74 PHE A CA 1
ATOM 584 C C . PHE A 1 74 ? 6.604 6.496 -13.299 1.00 83.88 74 PHE A C 1
ATOM 586 O O . PHE A 1 74 ? 6.091 6.330 -12.191 1.00 83.88 74 PHE A O 1
ATOM 593 N N . SER A 1 75 ? 5.903 6.994 -14.321 1.00 85.56 75 SER A N 1
ATOM 594 C CA . SER A 1 75 ? 4.491 7.367 -14.210 1.00 85.56 75 SER A CA 1
ATOM 595 C C . SER A 1 75 ? 3.592 6.159 -13.928 1.00 85.56 75 SER A C 1
ATOM 597 O O . SER A 1 75 ? 2.727 6.245 -13.055 1.00 85.56 75 SER A O 1
ATOM 599 N N . LYS A 1 76 ? 3.814 5.021 -14.597 1.00 88.38 76 LYS A N 1
ATOM 600 C CA . LYS A 1 76 ? 3.077 3.772 -14.335 1.00 88.38 76 LYS A CA 1
ATOM 601 C C . LYS A 1 76 ? 3.333 3.248 -12.922 1.00 88.38 76 LYS A C 1
ATOM 603 O O . LYS A 1 76 ? 2.389 2.8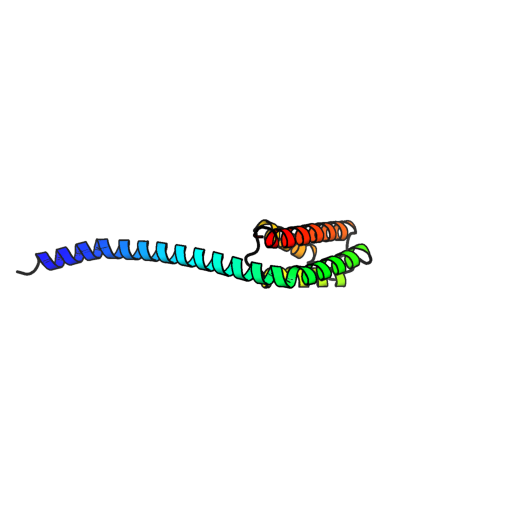44 -12.247 1.00 88.38 76 LYS A O 1
ATOM 608 N N . VAL A 1 77 ? 4.580 3.3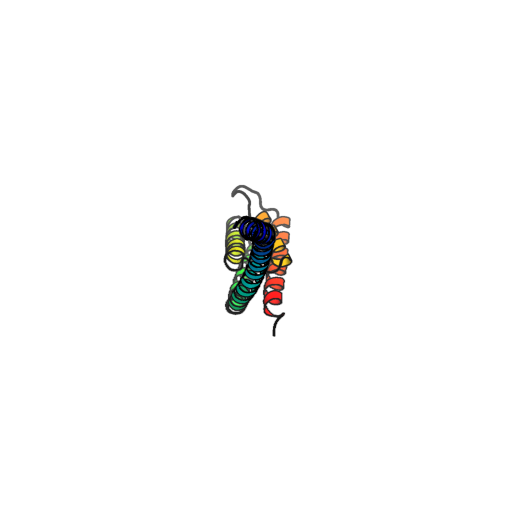21 -12.452 1.00 87.00 77 VAL A N 1
ATOM 609 C CA . VAL A 1 77 ? 4.950 2.991 -11.066 1.00 87.00 77 VAL A CA 1
ATOM 610 C C . VAL A 1 77 ? 4.194 3.872 -10.084 1.00 87.00 77 VAL A C 1
ATOM 612 O O . VAL A 1 77 ? 3.557 3.357 -9.169 1.00 87.00 77 VAL A O 1
ATOM 615 N N . ARG A 1 78 ? 4.178 5.189 -10.304 1.00 87.56 78 ARG A N 1
ATOM 616 C CA . ARG A 1 78 ? 3.417 6.116 -9.463 1.00 87.56 78 ARG A CA 1
ATOM 617 C C . ARG A 1 78 ? 1.937 5.745 -9.395 1.00 87.56 78 ARG A C 1
ATOM 619 O O . ARG A 1 78 ? 1.375 5.725 -8.304 1.00 87.56 78 ARG A O 1
ATOM 626 N N . ILE A 1 79 ? 1.316 5.468 -10.543 1.00 88.94 79 ILE A N 1
ATOM 627 C CA . ILE A 1 79 ? -0.103 5.095 -10.618 1.00 88.94 79 ILE A CA 1
ATOM 628 C C . ILE A 1 79 ? -0.360 3.841 -9.780 1.00 88.94 79 ILE A C 1
ATOM 630 O O . ILE A 1 79 ? -1.251 3.864 -8.934 1.00 88.94 79 ILE A O 1
ATOM 634 N N . LEU A 1 80 ? 0.461 2.798 -9.941 1.00 88.56 80 LEU A N 1
ATOM 635 C CA . LEU A 1 80 ? 0.332 1.566 -9.163 1.00 88.56 80 LEU A CA 1
ATOM 636 C C . LEU A 1 80 ? 0.483 1.819 -7.656 1.00 88.56 80 LEU A C 1
ATOM 638 O O . LEU A 1 80 ? -0.298 1.314 -6.858 1.00 88.56 80 LEU A O 1
ATOM 642 N N . LEU A 1 81 ? 1.470 2.615 -7.246 1.00 88.38 81 LEU A N 1
ATOM 643 C CA . LEU A 1 81 ? 1.705 2.904 -5.829 1.00 88.38 81 LEU A CA 1
ATOM 644 C C . LEU A 1 81 ? 0.546 3.684 -5.192 1.00 88.38 81 LEU A C 1
ATOM 646 O O . LEU A 1 81 ? 0.177 3.416 -4.048 1.00 88.38 81 LEU A O 1
ATOM 650 N N . VAL A 1 82 ? -0.044 4.626 -5.933 1.00 88.19 82 VAL A N 1
ATOM 651 C CA . VAL A 1 82 ? -1.232 5.376 -5.496 1.00 88.19 82 VAL A CA 1
ATOM 652 C C . VAL A 1 82 ? -2.460 4.467 -5.432 1.00 88.19 82 VAL A C 1
ATOM 654 O O . VAL A 1 82 ? -3.228 4.561 -4.477 1.00 88.19 82 VAL A O 1
ATOM 657 N N . GLU A 1 83 ? -2.626 3.560 -6.397 1.00 88.38 83 GLU A N 1
ATOM 658 C CA . GLU A 1 83 ? -3.686 2.545 -6.392 1.00 88.38 83 GLU A CA 1
ATOM 659 C C . GLU A 1 83 ? -3.587 1.664 -5.141 1.00 88.38 83 GLU A C 1
ATOM 661 O O . GLU A 1 83 ? -4.566 1.539 -4.410 1.00 88.38 83 GLU A O 1
ATOM 666 N N . ILE A 1 84 ? -2.393 1.152 -4.816 1.00 86.12 84 ILE A N 1
ATOM 667 C CA . ILE A 1 84 ? -2.153 0.371 -3.591 1.00 86.12 84 ILE A CA 1
ATOM 668 C C . ILE A 1 84 ? -2.513 1.192 -2.348 1.00 86.12 84 ILE A C 1
ATOM 670 O O . ILE A 1 84 ? -3.210 0.708 -1.459 1.00 86.12 84 ILE A O 1
ATOM 674 N N . GLN A 1 85 ? -2.065 2.447 -2.274 1.00 86.62 85 GLN A N 1
ATOM 675 C CA . GLN A 1 85 ? -2.341 3.302 -1.121 1.00 86.62 85 GLN A CA 1
ATOM 676 C C . GLN A 1 85 ? -3.838 3.615 -0.956 1.00 86.62 85 GLN A C 1
ATOM 678 O O . GLN A 1 85 ? -4.315 3.738 0.173 1.00 86.62 85 GLN A O 1
ATOM 683 N N . SER A 1 86 ? -4.568 3.755 -2.064 1.00 85.50 86 SER A N 1
ATOM 684 C CA . SER A 1 86 ? -6.005 4.028 -2.062 1.00 85.50 86 SER A CA 1
ATOM 685 C C . SER A 1 86 ? -6.839 2.782 -1.778 1.00 85.50 86 SER A C 1
ATOM 687 O O . SER A 1 86 ? -7.870 2.885 -1.117 1.00 85.50 86 SER A O 1
ATOM 689 N N . GLU A 1 87 ? -6.442 1.623 -2.305 1.00 83.44 87 GLU A N 1
ATOM 690 C CA . GLU A 1 87 ? -7.167 0.366 -2.109 1.00 83.44 87 GLU A CA 1
ATOM 691 C C . GLU A 1 87 ? -6.942 -0.240 -0.725 1.00 83.44 87 GLU A C 1
ATOM 693 O O . GLU A 1 87 ? -7.820 -0.966 -0.257 1.00 83.44 87 GLU A O 1
ATOM 698 N N . TYR A 1 88 ? -5.802 0.058 -0.093 1.00 84.56 88 TYR A N 1
ATOM 699 C CA . TYR A 1 88 ? -5.408 -0.477 1.210 1.00 84.56 88 TYR A CA 1
ATOM 700 C C . TYR A 1 88 ? -4.939 0.652 2.152 1.00 84.56 88 TYR A C 1
ATOM 702 O O . TYR A 1 88 ? -3.766 0.718 2.535 1.00 84.56 88 TYR A O 1
ATOM 710 N N . PRO A 1 89 ? -5.827 1.587 2.538 1.00 78.69 89 PRO A N 1
ATOM 711 C CA . PRO A 1 89 ? -5.462 2.758 3.340 1.00 78.69 89 PRO A CA 1
ATOM 712 C C . PRO A 1 89 ? -4.958 2.413 4.749 1.00 78.69 89 PRO A C 1
ATOM 714 O O . PRO A 1 89 ? -4.286 3.238 5.383 1.00 78.69 89 PRO A O 1
ATOM 717 N N . PHE A 1 90 ? -5.272 1.212 5.243 1.00 76.06 90 PHE A N 1
ATOM 718 C CA . PHE A 1 90 ? -4.952 0.774 6.596 1.00 76.06 90 PHE A CA 1
ATOM 719 C C . PHE A 1 90 ? -3.770 -0.207 6.705 1.00 76.06 90 PHE A C 1
ATOM 721 O O . PHE A 1 90 ? -3.587 -0.835 7.754 1.00 76.06 90 PHE A O 1
ATOM 728 N N . VAL A 1 91 ? -2.937 -0.309 5.664 1.00 78.81 91 VAL A N 1
ATOM 729 C CA . VAL A 1 91 ? -1.673 -1.067 5.715 1.00 78.81 91 VAL A CA 1
ATOM 730 C C . VAL A 1 91 ? -0.745 -0.590 6.834 1.00 78.81 91 VAL A C 1
ATOM 732 O O . VAL A 1 91 ? -0.804 0.565 7.274 1.00 78.81 91 VAL A O 1
ATOM 735 N N . GLY A 1 92 ? 0.145 -1.474 7.295 1.00 79.19 92 GLY A N 1
ATOM 736 C CA . GLY A 1 92 ? 1.097 -1.164 8.350 1.00 79.19 92 GLY A CA 1
ATOM 737 C C . GLY A 1 92 ? 1.934 0.077 8.057 1.00 79.19 92 GLY A C 1
ATOM 738 O O . GLY A 1 92 ? 2.252 0.420 6.914 1.00 79.19 92 GLY A O 1
ATOM 739 N N . LYS A 1 93 ? 2.323 0.763 9.136 1.00 82.56 93 LYS A N 1
ATOM 740 C CA . LYS A 1 93 ? 3.025 2.051 9.084 1.00 82.56 93 LYS A CA 1
ATOM 741 C C . LYS A 1 93 ? 4.274 2.012 8.192 1.00 82.56 93 LYS A C 1
ATOM 743 O O . LYS A 1 93 ? 4.488 2.941 7.423 1.00 82.56 93 LYS A O 1
ATOM 748 N N . SER A 1 94 ? 5.047 0.925 8.246 1.00 82.12 94 SER A N 1
ATOM 749 C CA . SER A 1 94 ? 6.266 0.779 7.440 1.00 82.12 94 SER A CA 1
ATOM 750 C C . SER A 1 94 ? 5.979 0.679 5.936 1.00 82.12 94 SER A C 1
ATOM 752 O O . SER A 1 94 ? 6.649 1.337 5.143 1.00 82.12 94 SER A O 1
ATOM 754 N N . LEU A 1 95 ? 4.941 -0.069 5.543 1.00 83.06 95 LEU A N 1
ATOM 755 C CA . LEU A 1 95 ? 4.520 -0.159 4.144 1.00 83.06 95 LEU A CA 1
ATOM 756 C C . LEU A 1 95 ? 4.011 1.193 3.641 1.00 83.06 95 LEU A C 1
ATOM 758 O O . LEU A 1 95 ? 4.393 1.643 2.563 1.00 83.06 95 LEU A O 1
ATOM 762 N N . LYS A 1 96 ? 3.229 1.898 4.461 1.00 85.81 96 LYS A N 1
ATOM 763 C CA . LYS A 1 96 ? 2.761 3.253 4.153 1.00 85.81 96 LYS A CA 1
ATOM 764 C C . LYS A 1 96 ? 3.911 4.246 3.954 1.00 85.81 96 LYS A C 1
ATOM 766 O O . LYS A 1 96 ? 3.854 5.077 3.050 1.00 85.81 96 LYS A O 1
ATOM 771 N N . GLU A 1 97 ? 4.948 4.183 4.785 1.00 86.75 97 GLU A N 1
ATOM 772 C CA . GLU A 1 97 ? 6.138 5.031 4.6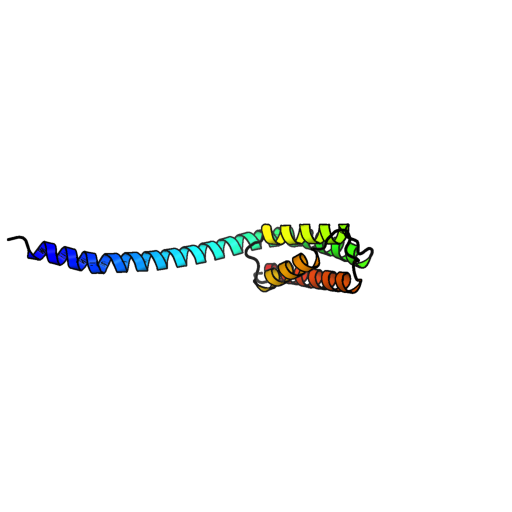55 1.00 86.75 97 GLU A CA 1
ATOM 773 C C . GLU A 1 97 ? 6.897 4.745 3.356 1.00 86.75 97 GLU A C 1
ATOM 775 O O . GLU A 1 97 ? 7.206 5.684 2.620 1.00 86.75 97 GLU A O 1
ATOM 780 N N . ASN A 1 98 ? 7.117 3.471 3.028 1.00 86.31 98 ASN A N 1
ATOM 781 C CA . ASN A 1 98 ? 7.793 3.079 1.792 1.00 86.31 98 ASN A CA 1
ATOM 782 C C . ASN A 1 98 ? 6.985 3.447 0.539 1.00 86.31 98 ASN A C 1
ATOM 784 O O . ASN A 1 98 ? 7.561 3.972 -0.413 1.00 86.31 98 ASN A O 1
ATOM 788 N N . LEU A 1 99 ? 5.658 3.262 0.555 1.00 86.62 99 LEU A N 1
ATOM 789 C CA . LEU A 1 99 ? 4.766 3.721 -0.517 1.00 86.62 99 LEU A CA 1
ATOM 790 C C . LEU A 1 99 ? 4.889 5.235 -0.718 1.00 86.62 99 LEU A C 1
ATOM 792 O O . LEU A 1 99 ? 5.111 5.693 -1.834 1.00 86.62 99 LEU A O 1
ATOM 796 N N . ASN A 1 100 ? 4.830 6.021 0.360 1.00 87.88 100 ASN A N 1
ATOM 797 C CA . ASN A 1 100 ? 4.972 7.476 0.278 1.00 87.88 100 ASN A CA 1
ATOM 798 C C . ASN A 1 100 ? 6.336 7.906 -0.276 1.00 87.88 100 ASN A C 1
ATOM 800 O O . ASN A 1 100 ? 6.413 8.862 -1.048 1.00 87.88 100 ASN A O 1
ATOM 804 N N . GLN A 1 101 ? 7.417 7.231 0.119 1.00 86.94 101 GLN A N 1
ATOM 805 C CA . GLN A 1 101 ? 8.757 7.509 -0.400 1.00 86.94 101 GLN A CA 1
ATOM 806 C C . GLN A 1 101 ? 8.855 7.181 -1.892 1.00 86.94 101 GLN A C 1
ATOM 808 O O . GLN A 1 101 ? 9.303 8.022 -2.669 1.00 86.94 101 GLN A O 1
ATOM 813 N N . ALA A 1 102 ? 8.364 6.014 -2.311 1.00 86.12 102 ALA A N 1
ATOM 814 C CA . ALA A 1 102 ? 8.364 5.604 -3.712 1.00 86.12 102 ALA A CA 1
ATOM 815 C C . ALA A 1 102 ? 7.460 6.497 -4.586 1.00 86.12 102 ALA A C 1
ATOM 817 O O . ALA A 1 102 ? 7.816 6.813 -5.718 1.00 86.12 102 ALA A O 1
ATOM 818 N N . ILE A 1 103 ? 6.329 6.989 -4.064 1.00 87.25 103 ILE A N 1
ATOM 819 C CA . ILE A 1 103 ? 5.466 7.962 -4.760 1.00 87.25 103 ILE A CA 1
ATOM 820 C C . ILE A 1 103 ? 6.197 9.293 -4.957 1.00 87.25 103 ILE A C 1
ATOM 822 O O . ILE A 1 103 ? 6.142 9.875 -6.040 1.00 87.25 103 ILE A O 1
ATOM 826 N N . LYS A 1 104 ? 6.921 9.776 -3.940 1.00 85.81 104 LYS A N 1
ATOM 827 C CA . LYS A 1 104 ? 7.734 10.997 -4.062 1.00 85.81 104 LYS A CA 1
ATOM 828 C C . LYS A 1 104 ? 8.832 10.831 -5.111 1.00 85.81 104 LYS A C 1
ATOM 830 O O . LYS A 1 104 ? 8.974 11.693 -5.967 1.00 85.81 104 LYS A O 1
ATOM 835 N N . ILE A 1 105 ? 9.537 9.700 -5.081 1.00 83.88 105 ILE A N 1
ATOM 836 C CA . ILE A 1 105 ? 10.596 9.349 -6.041 1.00 83.88 105 ILE A CA 1
ATOM 837 C C . ILE A 1 105 ? 10.031 9.000 -7.423 1.00 83.88 105 ILE A C 1
ATOM 839 O O . ILE A 1 105 ? 10.778 8.904 -8.372 1.00 83.88 105 ILE A O 1
ATOM 843 N N . SER A 1 106 ? 8.727 8.814 -7.597 1.00 81.19 106 SER A N 1
ATOM 844 C CA . SER A 1 106 ? 8.126 8.630 -8.928 1.00 81.19 106 SER A CA 1
ATOM 845 C C . SER A 1 106 ? 7.427 9.886 -9.446 1.00 81.19 106 SER A C 1
ATOM 847 O O . SER A 1 106 ? 6.870 9.896 -10.545 1.00 81.19 106 SER A O 1
ATOM 8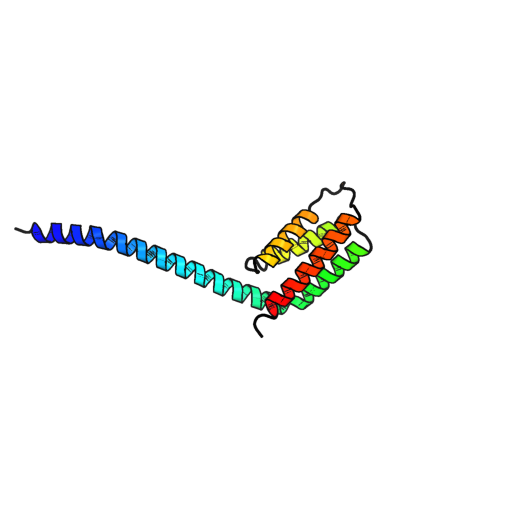49 N N . THR A 1 107 ? 7.466 10.975 -8.673 1.00 82.75 107 THR A N 1
ATOM 850 C CA . THR A 1 107 ? 6.835 12.245 -9.023 1.00 82.75 107 THR A CA 1
ATOM 851 C C . THR A 1 107 ? 7.885 13.231 -9.514 1.00 82.75 107 THR A C 1
ATOM 853 O O . THR A 1 107 ? 8.464 13.978 -8.733 1.00 82.75 107 THR A O 1
ATOM 856 N N . PHE A 1 108 ? 8.074 13.278 -10.830 1.00 76.75 108 PHE A N 1
ATOM 857 C CA . PHE A 1 108 ? 8.937 14.258 -11.489 1.00 76.75 108 PHE A CA 1
ATOM 858 C C . PHE A 1 108 ? 8.235 14.866 -12.709 1.00 76.75 108 PHE A C 1
ATOM 860 O O . PHE A 1 108 ? 7.287 14.271 -13.228 1.00 76.75 108 PHE A O 1
ATOM 867 N N . PRO A 1 109 ? 8.647 16.055 -13.177 1.00 70.88 109 PRO A N 1
ATOM 868 C CA . PRO A 1 109 ? 8.168 16.597 -14.442 1.00 70.88 109 PRO A CA 1
ATOM 869 C C . PRO A 1 109 ? 8.715 15.793 -15.632 1.00 70.88 109 PRO A C 1
ATOM 871 O O . PRO A 1 109 ? 9.800 15.223 -15.565 1.00 70.88 109 PRO A O 1
ATOM 874 N N . LYS A 1 110 ? 7.984 15.797 -16.754 1.00 65.88 110 LYS A N 1
ATOM 875 C CA . LYS A 1 110 ? 8.330 15.049 -17.982 1.00 65.88 110 LYS A CA 1
ATOM 876 C C . LYS A 1 110 ? 9.718 15.382 -18.553 1.00 65.88 110 LYS A C 1
ATOM 878 O O . LYS A 1 110 ? 10.299 14.559 -19.248 1.00 65.88 110 LYS A O 1
ATOM 883 N N . ASN A 1 111 ? 10.244 16.564 -18.232 1.00 64.75 111 ASN A N 1
ATOM 884 C CA . ASN A 1 111 ? 11.531 17.069 -18.715 1.00 64.75 111 ASN A CA 1
ATOM 885 C C . ASN A 1 111 ? 12.685 16.833 -17.723 1.00 64.75 111 ASN A C 1
ATOM 887 O O . ASN A 1 111 ? 13.761 17.397 -17.898 1.00 64.75 111 ASN A O 1
ATOM 891 N N . PHE A 1 112 ? 12.461 16.067 -16.653 1.00 72.62 112 PHE A N 1
ATOM 892 C CA . PHE A 1 112 ? 13.509 15.724 -15.700 1.00 72.62 112 PHE A CA 1
ATOM 893 C C . PHE A 1 112 ? 14.395 14.617 -16.280 1.00 72.62 112 PHE A C 1
ATOM 895 O O . PHE A 1 112 ? 13.890 13.569 -16.682 1.00 72.62 112 PHE A O 1
ATOM 902 N N . SER A 1 113 ? 15.707 14.842 -16.326 1.00 67.81 113 SER A N 1
ATOM 903 C CA . SER A 1 113 ? 16.682 13.808 -16.670 1.00 67.81 113 SER A CA 1
ATOM 904 C C . SER A 1 113 ? 16.684 12.744 -15.576 1.00 67.81 113 SER A C 1
ATOM 906 O O . SER A 1 113 ? 17.023 13.034 -14.427 1.00 67.81 113 SER A O 1
ATOM 908 N N . ILE A 1 114 ? 16.261 11.532 -15.924 1.00 70.94 114 ILE A N 1
ATOM 909 C CA . ILE A 1 114 ? 16.224 10.402 -14.998 1.00 70.94 114 ILE A CA 1
ATOM 910 C C . ILE A 1 114 ? 17.664 9.953 -14.768 1.00 70.94 114 ILE A C 1
ATOM 912 O O . ILE A 1 114 ? 18.327 9.482 -15.686 1.00 70.94 114 ILE A O 1
ATOM 916 N N . ASP A 1 115 ? 18.144 10.157 -13.545 1.00 74.62 115 ASP A N 1
ATOM 917 C CA . ASP A 1 115 ? 19.434 9.640 -13.098 1.00 74.62 115 ASP A CA 1
ATOM 918 C C . ASP A 1 115 ? 19.323 8.122 -12.877 1.00 74.62 115 ASP A C 1
ATOM 920 O O . ASP A 1 115 ? 18.329 7.627 -12.335 1.00 74.62 115 ASP A O 1
ATOM 924 N N . GLU A 1 116 ? 20.353 7.376 -13.257 1.00 76.19 116 GLU A N 1
ATOM 925 C CA . GLU A 1 116 ? 20.444 5.926 -13.066 1.00 76.19 116 GLU A CA 1
ATOM 926 C C . GLU A 1 116 ? 20.302 5.563 -11.575 1.00 76.19 116 GLU A C 1
ATOM 928 O O . GLU A 1 116 ? 19.595 4.621 -11.206 1.00 76.19 116 GLU A O 1
ATOM 933 N N . ASN A 1 117 ? 20.836 6.413 -10.690 1.00 81.00 117 ASN A N 1
ATOM 934 C CA . ASN A 1 117 ? 20.691 6.278 -9.239 1.00 81.00 117 ASN A CA 1
ATOM 935 C C . ASN A 1 117 ? 19.232 6.355 -8.759 1.00 81.00 117 ASN A C 1
ATOM 937 O O . ASN A 1 117 ? 18.860 5.688 -7.786 1.00 81.00 117 ASN A O 1
ATOM 941 N N . LEU A 1 118 ? 18.388 7.159 -9.417 1.00 82.31 118 LEU A N 1
ATOM 942 C CA . LEU A 1 118 ? 16.965 7.262 -9.085 1.00 82.31 118 LEU A CA 1
ATOM 943 C C . LEU A 1 118 ? 16.219 5.990 -9.477 1.00 82.31 118 LEU A C 1
ATOM 945 O O . LEU A 1 118 ? 15.394 5.519 -8.691 1.00 82.31 118 LEU A O 1
ATOM 949 N N . SER A 1 119 ? 16.541 5.418 -10.643 1.00 80.50 119 SER A N 1
ATOM 950 C CA . SER A 1 119 ? 15.966 4.141 -11.080 1.00 80.50 119 SER A CA 1
ATOM 951 C C . SER A 1 119 ? 16.321 3.024 -10.102 1.00 80.50 119 SER A C 1
ATOM 953 O O . SER A 1 119 ? 15.431 2.386 -9.543 1.00 80.50 119 SER A O 1
ATOM 955 N N . ILE A 1 120 ? 17.606 2.893 -9.754 1.00 83.19 120 ILE A N 1
ATOM 956 C CA . ILE A 1 120 ? 18.089 1.897 -8.786 1.00 83.19 120 ILE A CA 1
ATOM 957 C C . ILE A 1 120 ? 17.411 2.075 -7.418 1.00 83.19 120 ILE A C 1
ATOM 959 O O . ILE A 1 120 ? 16.992 1.104 -6.780 1.00 83.19 120 ILE A O 1
ATOM 963 N N . THR A 1 121 ? 17.270 3.318 -6.947 1.00 85.81 121 THR A N 1
ATOM 964 C CA . THR A 1 121 ? 16.606 3.610 -5.667 1.00 85.81 121 THR A CA 1
ATOM 965 C C . THR A 1 121 ? 15.132 3.208 -5.696 1.00 85.81 121 THR A C 1
ATOM 967 O O . THR A 1 121 ? 14.638 2.605 -4.737 1.00 85.81 121 THR A O 1
ATOM 970 N N . LEU A 1 122 ? 14.429 3.505 -6.792 1.00 86.62 122 LEU A N 1
ATOM 971 C CA . LEU A 1 122 ? 13.025 3.148 -6.963 1.00 86.62 122 LEU A CA 1
ATOM 972 C C . LEU A 1 122 ? 12.843 1.629 -7.072 1.00 86.62 122 LEU A C 1
ATOM 974 O O . LEU A 1 122 ? 12.008 1.079 -6.354 1.00 86.62 122 LEU A O 1
ATOM 978 N N . SER A 1 123 ? 13.664 0.939 -7.866 1.00 86.00 123 SER A N 1
ATOM 979 C CA . SER A 1 123 ? 13.670 -0.526 -7.971 1.00 86.00 123 SER A CA 1
ATOM 980 C C . SER A 1 123 ? 13.891 -1.187 -6.607 1.00 86.00 123 SER A C 1
ATOM 982 O O . SER A 1 123 ? 13.135 -2.079 -6.214 1.00 86.00 123 SER A O 1
ATOM 984 N N . ASN A 1 124 ? 14.839 -0.691 -5.808 1.00 88.31 124 ASN A N 1
ATOM 985 C CA . ASN A 1 124 ? 15.067 -1.179 -4.444 1.00 88.31 124 ASN A CA 1
ATOM 986 C C . ASN A 1 124 ? 13.870 -0.937 -3.509 1.00 88.31 124 ASN A C 1
ATOM 988 O O . ASN A 1 124 ? 13.551 -1.785 -2.667 1.00 88.31 124 ASN A O 1
ATOM 992 N N . LEU A 1 125 ? 13.184 0.201 -3.637 1.00 88.25 125 LEU A N 1
ATOM 993 C CA . LEU A 1 125 ? 11.967 0.480 -2.873 1.00 88.25 125 LEU A CA 1
ATOM 994 C C . LEU A 1 125 ? 10.807 -0.430 -3.282 1.00 88.25 125 LEU A C 1
ATOM 996 O O . LEU A 1 125 ? 10.088 -0.905 -2.405 1.00 88.25 125 LEU A O 1
ATOM 1000 N N . LEU A 1 126 ? 10.654 -0.735 -4.571 1.00 88.06 126 LEU A N 1
ATOM 1001 C CA . LEU A 1 126 ? 9.641 -1.673 -5.060 1.00 88.06 126 LEU A CA 1
ATOM 1002 C C . LEU A 1 126 ? 9.847 -3.084 -4.497 1.00 88.06 126 LEU A C 1
ATOM 1004 O O . LEU A 1 126 ? 8.882 -3.711 -4.059 1.00 88.06 126 LEU A O 1
ATOM 1008 N N . ILE A 1 127 ? 11.098 -3.551 -4.402 1.00 89.44 127 ILE A N 1
ATOM 1009 C CA . ILE A 1 127 ? 11.432 -4.825 -3.739 1.00 89.44 127 ILE A CA 1
ATOM 1010 C C . ILE A 1 127 ? 10.999 -4.796 -2.270 1.00 89.44 127 ILE A C 1
ATOM 1012 O O . ILE A 1 127 ? 10.357 -5.733 -1.785 1.00 89.44 127 ILE A O 1
ATOM 1016 N N . LYS A 1 128 ? 11.317 -3.711 -1.551 1.00 88.56 128 LYS A N 1
ATOM 1017 C CA . LYS A 1 128 ? 10.921 -3.549 -0.145 1.00 88.56 128 LYS A CA 1
ATOM 1018 C C . LYS A 1 128 ? 9.401 -3.557 0.007 1.00 88.56 128 LYS A C 1
ATOM 1020 O O . LYS A 1 128 ? 8.897 -4.292 0.853 1.00 88.56 128 LYS A O 1
ATOM 1025 N N . ILE A 1 129 ? 8.682 -2.818 -0.835 1.00 88.50 129 ILE A N 1
ATOM 1026 C CA . ILE A 1 129 ? 7.214 -2.757 -0.853 1.00 88.50 129 ILE A CA 1
ATOM 1027 C C . ILE A 1 129 ? 6.623 -4.147 -1.095 1.00 88.50 129 ILE A C 1
ATOM 1029 O O . ILE A 1 129 ? 5.810 -4.597 -0.293 1.00 88.50 129 ILE A O 1
ATOM 1033 N N . LYS A 1 130 ? 7.090 -4.874 -2.118 1.00 88.31 130 LYS A N 1
ATOM 1034 C CA . LYS A 1 130 ? 6.670 -6.258 -2.391 1.00 88.31 130 LYS A CA 1
ATOM 1035 C C . LYS A 1 130 ? 6.886 -7.170 -1.183 1.00 88.31 130 LYS A C 1
ATOM 1037 O O . LYS A 1 130 ? 5.976 -7.894 -0.786 1.00 88.31 130 LYS A O 1
ATOM 1042 N N . SER A 1 131 ? 8.067 -7.114 -0.566 1.00 87.31 131 SER A N 1
ATOM 1043 C CA . SER A 1 131 ? 8.374 -7.941 0.609 1.00 87.31 131 SER A CA 1
ATOM 1044 C C . SER A 1 131 ? 7.458 -7.633 1.798 1.00 87.31 131 SER A C 1
ATOM 1046 O O . SER A 1 131 ? 7.066 -8.533 2.533 1.00 87.31 131 SER A O 1
ATOM 1048 N N . GLN A 1 132 ? 7.089 -6.366 1.985 1.00 85.94 132 GLN A N 1
ATOM 1049 C CA . GLN A 1 132 ? 6.220 -5.937 3.076 1.00 85.94 132 GLN A CA 1
ATOM 1050 C C . GLN A 1 132 ? 4.753 -6.259 2.819 1.00 85.94 132 GLN A C 1
ATOM 1052 O O . GLN A 1 132 ? 4.060 -6.643 3.753 1.00 85.94 132 GLN A O 1
ATOM 1057 N N . LEU A 1 133 ? 4.299 -6.159 1.568 1.00 85.56 133 LEU A N 1
ATOM 1058 C CA . LEU A 1 133 ? 2.969 -6.607 1.165 1.00 85.56 133 LEU A CA 1
ATOM 1059 C C . LEU A 1 133 ? 2.787 -8.100 1.466 1.00 85.56 133 LEU A C 1
ATOM 1061 O O . LEU A 1 133 ? 1.774 -8.471 2.043 1.00 85.56 133 LEU A O 1
ATOM 1065 N N . ARG A 1 134 ? 3.792 -8.939 1.167 1.00 83.81 134 ARG A N 1
ATOM 1066 C CA . ARG A 1 134 ? 3.763 -10.368 1.530 1.00 83.81 134 ARG A CA 1
ATOM 1067 C C . ARG A 1 134 ? 3.731 -10.586 3.040 1.00 83.81 134 ARG A C 1
ATOM 1069 O O . ARG A 1 134 ? 2.886 -11.324 3.526 1.00 83.81 134 ARG A O 1
ATOM 1076 N N . LYS A 1 135 ? 4.570 -9.871 3.795 1.00 84.38 135 LYS A N 1
ATOM 1077 C CA . LYS A 1 135 ? 4.578 -9.956 5.267 1.00 84.38 135 LYS A CA 1
ATOM 1078 C C . LYS A 1 135 ? 3.249 -9.550 5.909 1.00 84.38 135 LYS A C 1
ATOM 1080 O O . LYS A 1 135 ? 2.880 -10.131 6.919 1.00 84.38 135 LYS A O 1
ATOM 1085 N N . GLU A 1 136 ? 2.533 -8.567 5.361 1.00 77.75 136 GLU A N 1
ATOM 1086 C CA . GLU A 1 136 ? 1.199 -8.184 5.862 1.00 77.75 136 GLU A CA 1
ATOM 1087 C C . GLU A 1 136 ? 0.152 -9.290 5.669 1.00 77.75 136 GLU A C 1
ATOM 1089 O O . GLU A 1 136 ? -0.817 -9.334 6.426 1.00 77.75 136 GLU A O 1
ATOM 1094 N N . VAL A 1 137 ? 0.351 -10.170 4.683 1.00 79.75 137 VAL A N 1
ATOM 1095 C CA . VAL A 1 137 ? -0.514 -11.326 4.415 1.00 79.75 137 VAL A CA 1
ATOM 1096 C C . VAL A 1 137 ? -0.098 -12.532 5.268 1.00 79.75 137 VAL A C 1
ATOM 1098 O O . VAL A 1 137 ? -0.950 -13.137 5.905 1.00 79.75 137 VAL A O 1
ATOM 1101 N N . GLU A 1 138 ? 1.202 -12.836 5.348 1.00 72.06 138 GLU A N 1
ATOM 1102 C CA . GLU A 1 138 ? 1.743 -14.019 6.045 1.00 72.06 138 GLU A CA 1
ATOM 1103 C C . GLU A 1 138 ? 1.633 -13.958 7.580 1.00 72.06 138 GLU A C 1
ATOM 1105 O O . GLU A 1 138 ? 1.702 -14.986 8.241 1.00 72.06 138 GLU A O 1
ATOM 1110 N N . HIS A 1 139 ? 1.466 -12.782 8.197 1.00 56.66 139 HIS A N 1
ATOM 1111 C CA . HIS A 1 139 ? 1.517 -12.657 9.664 1.00 56.66 139 HIS A CA 1
ATOM 1112 C C . HIS A 1 139 ? 0.305 -13.254 10.422 1.00 56.66 139 HIS A C 1
ATOM 1114 O O . HIS A 1 139 ? 0.191 -13.027 11.628 1.00 56.66 139 HIS A O 1
ATOM 1120 N N . TYR A 1 140 ? -0.604 -13.965 9.743 1.00 48.53 140 TYR A N 1
ATOM 1121 C CA . TYR A 1 140 ? -1.855 -14.489 10.313 1.00 48.53 140 TYR A CA 1
ATOM 1122 C C . TYR A 1 140 ? -2.302 -15.867 9.777 1.00 48.53 140 TYR A C 1
ATOM 1124 O O . TYR A 1 140 ? -3.442 -16.252 10.046 1.00 48.53 140 TYR A O 1
ATOM 1132 N N . GLU A 1 141 ? -1.438 -16.605 9.070 1.00 44.88 141 GLU A N 1
ATOM 1133 C CA . GLU A 1 141 ? -1.574 -18.074 8.953 1.00 44.88 141 GLU A CA 1
ATOM 1134 C C . GLU A 1 141 ? -0.961 -18.761 10.182 1.00 44.88 141 GLU A C 1
ATOM 1136 O O . GLU A 1 141 ? -1.599 -19.705 10.702 1.00 44.88 141 GLU A O 1
#

Foldseek 3Di:
DPPPVVVVVVVCCVVVVVVVVVVVVVVVVVVVVVVLVVLQVVLLVVLLVCLVVLLVQLVVLLVCLVPPVALVSLVSQLVSLVVNCVSRVNADPVLVVLSVVLNVLSDDDNPDDDDNVSSVVNSVSSVVNSVSSVVSNPVPD

Radius of gyration: 25.33 Å; chains: 1; bounding box: 63×42×70 Å

Secondary structure (DSSP, 8-state):
--HHHHHHHHHHHHHHHHHHHHHHHHHHHHHHHHHHHHHHHHHHHHHHHHHHHHHHHHHHHHHHHHH---HHHHHHHHHHHHHHHHH-TT--HHHHHHHHHHHHHT---TT----HHHHHHHHHHHHHHHHHHHHHHHTT-